Protein AF-A0A4S4NIE8-F1 (afdb_monomer_lite)

Foldseek 3Di:
DDPPDPDPVVLVVQLVVCVVVVHDCEAPSHSCLVVVVVVVVVVVVVVVVVVCVPDPDDDDDPDDDWDWDQDPRYIHID

Sequence (78 aa):
MENHEFDVEAFRKEAIKKLQDGEGLLGENGAFTPLLKSFLEQALEGELDAHLAEEDAPNRKNGRGKKRVRTSLGEIDI

Radius of gyration: 15.65 Å; chains: 1; bounding box: 33×23×44 Å

Structure (mmCIF, N/CA/C/O backbone):
data_AF-A0A4S4NIE8-F1
#
_entry.id   AF-A0A4S4NIE8-F1
#
loop_
_atom_site.group_PDB
_atom_site.id
_atom_site.type_symbol
_atom_site.label_atom_id
_atom_site.label_alt_id
_atom_site.label_comp_id
_atom_site.label_asym_id
_atom_site.label_entity_id
_atom_site.label_seq_id
_atom_site.pdbx_PDB_ins_code
_atom_site.Cartn_x
_atom_site.Cartn_y
_atom_site.Cartn_z
_atom_site.occupancy
_atom_site.B_iso_or_equiv
_atom_site.auth_seq_id
_atom_site.auth_comp_id
_atom_site.auth_asym_id
_atom_site.auth_atom_id
_atom_site.pdbx_PDB_model_num
ATOM 1 N N . MET A 1 1 ? 9.012 13.009 -7.267 1.00 39.09 1 MET A N 1
ATOM 2 C CA . MET A 1 1 ? 7.733 12.481 -6.756 1.00 39.09 1 MET A CA 1
ATOM 3 C C . MET A 1 1 ? 8.103 11.629 -5.571 1.00 39.09 1 MET A C 1
ATOM 5 O O . MET A 1 1 ? 8.944 10.755 -5.733 1.00 39.09 1 MET A O 1
ATOM 9 N N . GLU A 1 2 ? 7.646 12.023 -4.390 1.00 36.47 2 GLU A N 1
ATOM 10 C CA . GLU A 1 2 ? 8.095 11.467 -3.116 1.00 36.47 2 GLU A CA 1
ATOM 11 C C . GLU A 1 2 ? 7.814 9.961 -3.080 1.00 36.47 2 GLU A C 1
ATOM 13 O O . GLU A 1 2 ? 6.676 9.529 -3.266 1.00 36.47 2 GLU A O 1
ATOM 18 N N . ASN A 1 3 ? 8.865 9.163 -2.870 1.00 50.91 3 ASN A N 1
ATOM 19 C CA . ASN A 1 3 ? 8.711 7.840 -2.281 1.00 50.91 3 ASN A CA 1
ATOM 20 C C . ASN A 1 3 ? 8.166 8.096 -0.878 1.00 50.91 3 ASN A C 1
ATOM 22 O O . ASN A 1 3 ? 8.935 8.329 0.052 1.00 50.91 3 ASN A O 1
ATOM 26 N N . HIS A 1 4 ? 6.842 8.154 -0.743 1.00 57.47 4 HIS A N 1
ATOM 27 C CA . HIS A 1 4 ? 6.221 8.079 0.566 1.00 57.47 4 HIS A CA 1
ATOM 28 C C . HIS A 1 4 ? 6.426 6.656 1.059 1.00 57.47 4 HIS A C 1
ATOM 30 O O . HIS A 1 4 ? 5.634 5.756 0.792 1.00 57.47 4 HIS A O 1
ATOM 36 N N . GLU A 1 5 ? 7.560 6.466 1.722 1.00 74.25 5 GLU A N 1
ATOM 37 C CA . GLU A 1 5 ? 7.795 5.325 2.581 1.00 74.25 5 GLU A CA 1
ATOM 38 C C . GLU A 1 5 ? 6.590 5.198 3.519 1.00 74.25 5 GLU A C 1
ATOM 40 O O . GLU A 1 5 ? 6.096 6.194 4.058 1.00 74.25 5 GLU A O 1
ATOM 45 N N . PHE A 1 6 ? 6.041 3.990 3.619 1.00 84.81 6 PHE A N 1
ATOM 46 C CA . PHE A 1 6 ? 4.824 3.754 4.381 1.00 84.81 6 PHE A CA 1
ATOM 47 C C . PHE A 1 6 ? 5.059 4.111 5.855 1.00 84.81 6 PHE A C 1
ATOM 49 O O . PHE A 1 6 ? 5.818 3.432 6.549 1.00 84.81 6 PHE A O 1
ATOM 56 N N . ASP A 1 7 ? 4.408 5.173 6.339 1.00 91.38 7 ASP A N 1
ATOM 57 C CA . ASP A 1 7 ? 4.541 5.615 7.728 1.00 91.38 7 ASP A CA 1
ATOM 58 C C . ASP A 1 7 ? 3.759 4.679 8.657 1.00 91.38 7 ASP A C 1
ATOM 60 O O . ASP A 1 7 ? 2.546 4.800 8.861 1.00 91.38 7 ASP A O 1
ATOM 64 N N . VAL A 1 8 ? 4.494 3.732 9.236 1.00 90.94 8 VAL A N 1
ATOM 65 C CA . VAL A 1 8 ? 3.966 2.732 10.166 1.00 90.94 8 VAL A CA 1
ATOM 66 C C . VAL A 1 8 ? 3.391 3.380 11.429 1.00 90.94 8 VAL A C 1
ATOM 68 O O . VAL A 1 8 ? 2.422 2.866 11.992 1.00 90.94 8 VAL A O 1
ATOM 71 N N . GLU A 1 9 ? 3.957 4.493 11.900 1.00 92.81 9 GLU A N 1
ATOM 72 C CA . GLU A 1 9 ? 3.504 5.138 13.132 1.00 92.81 9 GLU A CA 1
ATOM 73 C C . GLU A 1 9 ? 2.187 5.889 12.910 1.00 92.81 9 GLU A C 1
ATOM 75 O O . GLU A 1 9 ? 1.252 5.745 13.708 1.00 92.81 9 GLU A O 1
ATOM 80 N N . ALA A 1 10 ? 2.084 6.640 11.812 1.00 92.81 10 ALA A N 1
ATOM 81 C CA . ALA A 1 10 ? 0.845 7.293 11.401 1.00 92.81 10 ALA A CA 1
ATOM 82 C C . ALA A 1 10 ? -0.260 6.261 11.137 1.00 92.81 10 ALA A C 1
ATOM 84 O O . ALA A 1 10 ? -1.357 6.381 11.692 1.00 92.81 10 ALA A O 1
ATOM 85 N N . PHE A 1 11 ? 0.056 5.197 10.391 1.00 93.69 11 PHE A N 1
ATOM 86 C CA . PHE A 1 11 ? -0.856 4.080 10.156 1.00 93.69 11 PHE A CA 1
ATOM 87 C C . PHE A 1 11 ? -1.351 3.464 11.463 1.00 93.69 11 PHE A C 1
ATOM 89 O O . PHE A 1 11 ? -2.549 3.255 11.631 1.00 93.69 11 PHE A O 1
ATOM 96 N N . ARG A 1 12 ? -0.459 3.195 12.424 1.00 94.00 12 ARG A N 1
ATOM 97 C CA . ARG A 1 12 ? -0.847 2.583 13.700 1.00 94.00 12 ARG A CA 1
ATOM 98 C C . ARG A 1 12 ? -1.834 3.458 14.470 1.00 94.00 12 ARG A C 1
ATOM 100 O O . ARG A 1 12 ? -2.788 2.929 15.038 1.00 94.00 12 ARG A O 1
ATOM 107 N N . LYS A 1 13 ? -1.616 4.778 14.497 1.00 95.62 13 LYS A N 1
ATOM 108 C CA . LYS A 1 13 ? -2.529 5.731 15.151 1.00 95.62 13 LYS A CA 1
ATOM 109 C C . LYS A 1 13 ? -3.903 5.728 14.479 1.00 95.62 13 LYS 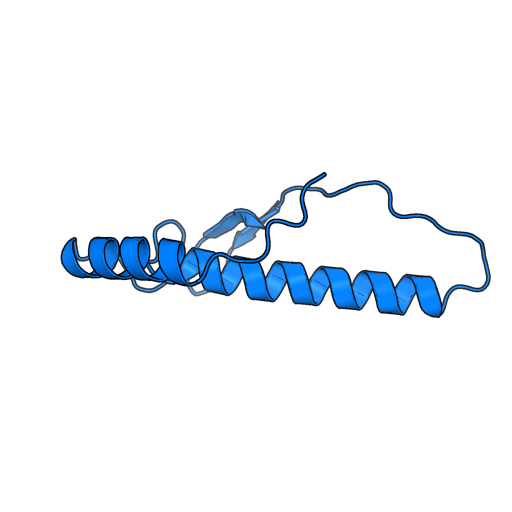A C 1
ATOM 111 O O . LYS A 1 13 ? -4.913 5.651 15.176 1.00 95.62 13 LYS A O 1
ATOM 116 N N . GLU A 1 14 ? -3.943 5.761 13.149 1.00 94.25 14 GLU A N 1
ATOM 117 C CA . GLU A 1 14 ? -5.193 5.720 12.385 1.00 94.25 14 GLU A CA 1
ATOM 118 C C . GLU A 1 14 ? -5.926 4.383 12.552 1.00 94.25 14 GLU A C 1
ATOM 120 O O . GLU A 1 14 ? -7.120 4.367 12.845 1.00 94.25 14 GLU A O 1
ATOM 125 N N . ALA A 1 15 ? -5.214 3.262 12.439 1.00 94.56 15 ALA A N 1
ATOM 126 C CA . ALA A 1 15 ? -5.786 1.928 12.562 1.00 94.56 15 ALA A CA 1
ATOM 127 C C . ALA A 1 15 ? -6.401 1.703 13.949 1.00 94.56 15 ALA A C 1
ATOM 129 O O . ALA A 1 15 ? -7.513 1.192 14.041 1.00 94.56 15 ALA A O 1
ATOM 130 N N . ILE A 1 16 ? -5.732 2.127 15.031 1.00 95.44 16 ILE A N 1
ATOM 131 C CA . ILE A 1 16 ? -6.302 2.047 16.387 1.00 95.44 16 ILE A CA 1
ATOM 132 C C . ILE A 1 16 ? -7.601 2.847 16.471 1.00 95.44 16 ILE A C 1
ATOM 134 O O . ILE A 1 16 ? -8.583 2.335 17.003 1.00 95.44 16 ILE A O 1
ATOM 138 N N . LYS A 1 17 ? -7.620 4.070 15.930 1.00 95.69 17 LYS A N 1
ATOM 139 C CA . LYS A 1 17 ? -8.816 4.914 15.934 1.00 95.69 17 LYS A CA 1
ATOM 140 C C . LYS A 1 17 ? -9.974 4.243 15.187 1.00 95.69 17 LYS A C 1
ATOM 142 O O . LYS A 1 17 ? -11.043 4.083 15.756 1.00 95.69 17 LYS A O 1
ATOM 147 N N . LYS A 1 18 ? -9.737 3.761 13.965 1.00 93.81 18 LYS A N 1
ATOM 148 C CA . LYS A 1 18 ? -10.750 3.062 13.155 1.00 93.81 18 LYS A CA 1
ATOM 149 C C . LYS A 1 18 ? -11.311 1.824 13.853 1.00 93.81 18 LYS A C 1
ATOM 151 O O . LYS A 1 18 ? -12.515 1.594 13.845 1.00 93.81 18 LYS A O 1
ATOM 156 N N . LEU A 1 19 ? -10.449 1.050 14.513 1.00 93.75 19 LEU A N 1
ATOM 157 C CA . LEU A 1 19 ? -10.874 -0.110 15.300 1.00 93.75 19 LEU A CA 1
ATOM 158 C C . LEU A 1 19 ? -11.709 0.288 16.524 1.00 93.75 19 LEU A C 1
ATOM 160 O O . LEU A 1 19 ? -12.671 -0.402 16.849 1.00 93.75 19 LEU A O 1
ATOM 164 N N . GLN A 1 20 ? -11.361 1.389 17.197 1.00 94.31 20 GLN A N 1
ATOM 165 C CA . GLN A 1 20 ? -12.155 1.938 18.304 1.00 94.31 20 GLN A CA 1
ATOM 166 C C . GLN A 1 20 ? -13.521 2.446 17.833 1.00 94.31 20 GLN A C 1
ATOM 168 O O . GLN A 1 20 ? -14.510 2.267 18.541 1.00 94.31 20 GLN A O 1
ATOM 173 N N . ASP A 1 21 ? -13.578 3.010 16.627 1.00 94.38 21 ASP A N 1
ATOM 174 C CA . ASP A 1 21 ? -14.801 3.491 15.981 1.00 94.38 21 ASP A CA 1
ATOM 175 C C . ASP A 1 21 ? -15.666 2.338 15.417 1.00 94.38 21 ASP A C 1
ATOM 177 O O . ASP A 1 21 ? -16.784 2.560 14.952 1.00 94.38 21 ASP A O 1
ATOM 181 N N . GLY A 1 22 ? -15.188 1.088 15.501 1.00 91.44 22 GLY A N 1
ATOM 182 C CA . GLY A 1 22 ? -15.904 -0.106 15.045 1.00 91.44 22 GLY A CA 1
ATOM 183 C C . GLY A 1 22 ? -15.882 -0.306 13.529 1.00 91.44 22 GLY A C 1
ATOM 184 O O . GLY A 1 22 ? -16.701 -1.063 13.002 1.00 91.44 22 GLY A O 1
ATOM 185 N N . GLU A 1 23 ? -14.969 0.361 12.820 1.00 91.25 23 GLU A N 1
ATOM 186 C CA . GLU A 1 23 ? -14.778 0.153 11.387 1.00 91.25 23 GLU A CA 1
ATOM 187 C C . GLU A 1 23 ? -14.296 -1.278 11.094 1.00 91.25 23 GLU A C 1
ATOM 189 O O . GLU A 1 23 ? -13.699 -1.966 11.930 1.00 91.25 23 GLU A O 1
ATOM 194 N N . GLY A 1 24 ? -14.567 -1.744 9.873 1.00 88.81 24 GLY A N 1
ATOM 195 C CA . GLY A 1 24 ? -14.133 -3.064 9.425 1.00 88.81 24 GLY A CA 1
ATOM 196 C C . GLY A 1 24 ? -12.608 -3.207 9.423 1.00 88.81 24 GLY A C 1
ATOM 197 O O . GLY A 1 24 ? -11.858 -2.235 9.370 1.00 88.81 24 GLY A O 1
ATOM 198 N N . LEU A 1 25 ? -12.119 -4.448 9.434 1.00 89.88 25 LEU A N 1
ATOM 199 C CA . LEU A 1 25 ? -10.678 -4.709 9.334 1.00 89.88 25 LEU A CA 1
ATOM 200 C C . LEU A 1 25 ? -10.133 -4.390 7.933 1.00 89.88 25 LEU A C 1
ATOM 202 O O . LEU A 1 25 ? -9.028 -3.870 7.804 1.00 89.88 25 LEU A O 1
ATOM 206 N N . LEU A 1 26 ? -10.909 -4.708 6.894 1.00 86.88 26 LEU A N 1
ATOM 207 C CA . LEU A 1 26 ? -10.548 -4.611 5.475 1.00 86.88 26 LEU A CA 1
ATOM 208 C C . LEU A 1 26 ? -11.713 -3.997 4.672 1.00 86.88 26 LEU A C 1
ATOM 210 O O . LEU A 1 26 ? -12.789 -3.765 5.225 1.00 86.88 26 LEU A O 1
ATOM 214 N N . GLY A 1 27 ? -11.491 -3.736 3.380 1.00 83.12 27 GLY A N 1
ATOM 215 C CA . GLY A 1 27 ? -12.462 -3.098 2.478 1.00 83.12 27 GLY A CA 1
ATOM 216 C C . GLY A 1 27 ? -12.257 -1.586 2.357 1.00 83.12 27 GLY A C 1
ATOM 217 O O . GLY A 1 27 ? -11.251 -1.069 2.826 1.00 83.12 27 GLY A O 1
ATOM 218 N N . GLU A 1 28 ? -13.185 -0.854 1.741 1.00 80.94 28 GLU A N 1
ATOM 219 C CA . GLU A 1 28 ? -12.984 0.566 1.382 1.00 80.94 28 GLU A CA 1
ATOM 220 C C . GLU A 1 28 ? -12.550 1.442 2.576 1.00 80.94 28 GLU A C 1
ATOM 222 O O . GLU A 1 28 ? -11.611 2.226 2.461 1.00 80.94 28 GLU A O 1
ATOM 227 N N . ASN A 1 29 ? -13.145 1.216 3.754 1.00 83.44 29 ASN A N 1
ATOM 228 C CA . ASN A 1 29 ? -12.817 1.910 5.007 1.00 83.44 29 ASN A CA 1
ATOM 229 C C . ASN A 1 29 ? -12.197 0.967 6.052 1.00 83.44 29 ASN A C 1
ATOM 231 O O . ASN A 1 29 ? -12.393 1.122 7.248 1.00 83.44 29 ASN A O 1
ATOM 235 N N . GLY A 1 30 ? -11.481 -0.066 5.611 1.00 89.94 30 GLY A N 1
ATOM 236 C CA . GLY A 1 30 ? -10.845 -1.000 6.532 1.00 89.94 30 GLY A CA 1
ATOM 237 C C . GLY A 1 30 ? -9.691 -0.359 7.304 1.00 89.94 30 GLY A C 1
ATOM 238 O O . GLY A 1 30 ? -8.865 0.349 6.721 1.00 89.94 30 GLY A O 1
ATOM 239 N N . ALA A 1 31 ? -9.569 -0.668 8.595 1.00 93.88 31 ALA A N 1
ATOM 240 C CA . ALA A 1 31 ? -8.450 -0.225 9.430 1.00 93.88 31 ALA A CA 1
ATOM 241 C C . ALA A 1 31 ? -7.079 -0.645 8.862 1.00 93.88 31 ALA A C 1
ATOM 243 O O . ALA A 1 31 ? -6.095 0.075 9.019 1.00 93.88 31 ALA A O 1
ATOM 244 N N . PHE A 1 32 ? -7.013 -1.788 8.171 1.00 92.94 32 PHE A N 1
ATOM 245 C CA . PHE A 1 32 ? -5.789 -2.327 7.572 1.00 92.94 32 PHE A CA 1
ATOM 246 C C . PHE A 1 32 ? -5.725 -2.197 6.047 1.00 92.94 32 PHE A C 1
ATOM 248 O O . PHE A 1 32 ? -4.743 -2.614 5.434 1.00 92.94 32 PHE A O 1
ATOM 255 N N . THR A 1 33 ? -6.719 -1.576 5.415 1.00 91.25 33 THR A N 1
ATOM 256 C CA . THR A 1 33 ? -6.722 -1.348 3.964 1.00 91.25 33 THR A CA 1
ATOM 257 C C . THR A 1 33 ? -5.521 -0.535 3.468 1.00 91.25 33 THR A C 1
ATOM 259 O O . THR A 1 33 ? -4.947 -0.932 2.452 1.00 91.25 33 THR A O 1
ATOM 262 N N . PRO A 1 34 ? -5.053 0.521 4.169 1.00 91.81 34 PRO A N 1
ATOM 263 C CA . PRO A 1 34 ? -3.840 1.238 3.767 1.00 91.81 34 PRO A CA 1
ATOM 264 C C . PRO A 1 34 ? -2.591 0.344 3.728 1.00 91.81 34 PRO A C 1
ATOM 266 O O . PRO A 1 34 ? -1.757 0.482 2.837 1.00 91.81 34 PRO A O 1
ATOM 269 N N . LEU A 1 35 ? -2.482 -0.609 4.660 1.00 91.94 35 LEU A N 1
ATOM 270 C CA . LEU A 1 35 ? -1.370 -1.560 4.709 1.00 91.94 35 LEU A CA 1
ATOM 271 C C . LEU A 1 35 ? -1.430 -2.548 3.538 1.00 91.94 35 LEU A C 1
ATOM 273 O O . LEU A 1 35 ? -0.428 -2.766 2.861 1.00 91.94 35 LEU A O 1
ATOM 277 N N . LEU A 1 36 ? -2.613 -3.109 3.265 1.00 90.38 36 LEU A N 1
ATOM 278 C CA . LEU A 1 36 ? -2.815 -4.002 2.122 1.00 90.38 36 LEU A CA 1
ATOM 279 C C . LEU A 1 36 ? -2.490 -3.298 0.798 1.00 90.38 36 LEU A C 1
ATOM 281 O O . LEU A 1 36 ? -1.812 -3.873 -0.050 1.00 90.38 36 LEU A O 1
ATOM 285 N N . LYS A 1 37 ? -2.934 -2.046 0.645 1.00 90.81 37 LYS A N 1
ATOM 286 C CA . LYS A 1 37 ? -2.609 -1.209 -0.509 1.00 90.81 37 LYS A CA 1
ATOM 287 C C . LYS A 1 37 ? -1.096 -1.081 -0.693 1.00 90.81 37 LYS A C 1
ATOM 289 O O . LYS A 1 37 ? -0.602 -1.359 -1.780 1.00 90.81 37 LYS A O 1
ATOM 294 N N . SER A 1 38 ? -0.374 -0.720 0.369 1.00 91.50 38 SER A N 1
ATOM 295 C CA . SER A 1 38 ? 1.079 -0.540 0.305 1.00 91.50 38 SER A CA 1
ATOM 296 C C . SER A 1 38 ? 1.806 -1.815 -0.128 1.00 91.50 38 SER A C 1
ATOM 298 O O . SER A 1 38 ? 2.709 -1.749 -0.959 1.00 91.50 38 SER A O 1
ATOM 300 N N . PHE A 1 39 ? 1.387 -2.985 0.367 1.00 91.38 39 PHE A N 1
ATOM 301 C CA . PHE A 1 39 ? 1.965 -4.257 -0.073 1.00 91.38 39 PHE A CA 1
ATOM 302 C C . PHE A 1 39 ? 1.723 -4.537 -1.559 1.00 91.38 39 PHE A C 1
ATOM 304 O O . PHE A 1 39 ? 2.635 -4.991 -2.247 1.00 91.38 39 PHE A O 1
ATOM 311 N N . LEU A 1 40 ? 0.515 -4.267 -2.063 1.00 91.62 40 LEU A N 1
ATOM 312 C CA . LEU A 1 40 ? 0.184 -4.482 -3.473 1.00 91.62 40 LEU A CA 1
ATOM 313 C C . LEU A 1 40 ? 0.950 -3.525 -4.392 1.00 91.62 40 LEU A C 1
ATOM 315 O O . LEU A 1 40 ? 1.486 -3.964 -5.404 1.00 91.62 40 LEU A O 1
ATOM 319 N N . GLU A 1 41 ? 1.039 -2.243 -4.033 1.00 92.25 41 GLU A N 1
ATOM 320 C CA . GLU A 1 41 ? 1.806 -1.253 -4.799 1.00 92.25 41 GLU A CA 1
ATOM 321 C C . GLU A 1 41 ? 3.295 -1.631 -4.864 1.00 92.25 41 GLU A C 1
ATOM 323 O O . GLU A 1 41 ? 3.871 -1.638 -5.949 1.00 92.25 41 GLU A O 1
ATOM 328 N N . GLN A 1 42 ? 3.899 -2.038 -3.740 1.00 93.38 42 GLN A N 1
ATOM 329 C CA . GLN A 1 42 ? 5.295 -2.495 -3.707 1.00 93.38 42 GLN A CA 1
ATOM 330 C C . GLN A 1 42 ? 5.520 -3.762 -4.544 1.00 93.38 42 GLN A C 1
ATOM 332 O O . GLN A 1 42 ? 6.535 -3.873 -5.230 1.00 93.38 42 GLN A O 1
ATOM 337 N N . ALA A 1 43 ? 4.580 -4.711 -4.520 1.00 94.19 43 ALA A N 1
ATOM 338 C CA . ALA A 1 43 ? 4.667 -5.915 -5.343 1.00 94.19 43 ALA A CA 1
ATOM 339 C C . ALA A 1 43 ? 4.615 -5.589 -6.847 1.00 94.19 43 ALA A C 1
ATOM 341 O O . ALA A 1 43 ? 5.431 -6.106 -7.608 1.00 94.19 43 ALA A O 1
ATOM 342 N N . LEU A 1 44 ? 3.709 -4.695 -7.265 1.00 93.81 44 LEU A N 1
ATOM 343 C CA . LEU A 1 44 ? 3.593 -4.246 -8.659 1.00 93.81 44 LEU A CA 1
ATOM 344 C C . LEU A 1 44 ? 4.829 -3.466 -9.123 1.00 93.81 44 LEU A C 1
ATOM 346 O O . LEU A 1 44 ? 5.252 -3.596 -10.271 1.00 93.81 44 LEU A O 1
ATOM 350 N N . GLU A 1 45 ? 5.423 -2.658 -8.245 1.00 93.25 45 GLU A N 1
ATOM 351 C CA . GLU A 1 45 ? 6.679 -1.967 -8.541 1.00 93.25 45 GLU A CA 1
ATOM 352 C C . GLU A 1 45 ? 7.838 -2.941 -8.724 1.00 93.25 45 GLU A C 1
ATOM 354 O O . GLU A 1 45 ? 8.595 -2.797 -9.684 1.00 93.25 45 GLU A O 1
ATOM 359 N N . GLY A 1 46 ? 7.935 -3.956 -7.863 1.00 94.25 46 GLY A N 1
ATOM 360 C CA . GLY A 1 46 ? 8.932 -5.014 -7.995 1.00 94.25 46 GLY A CA 1
ATOM 361 C C . GLY A 1 46 ? 8.778 -5.816 -9.290 1.00 94.25 46 GLY A C 1
ATOM 362 O O . GLY A 1 46 ? 9.774 -6.089 -9.955 1.00 94.25 46 GLY A O 1
ATOM 363 N N 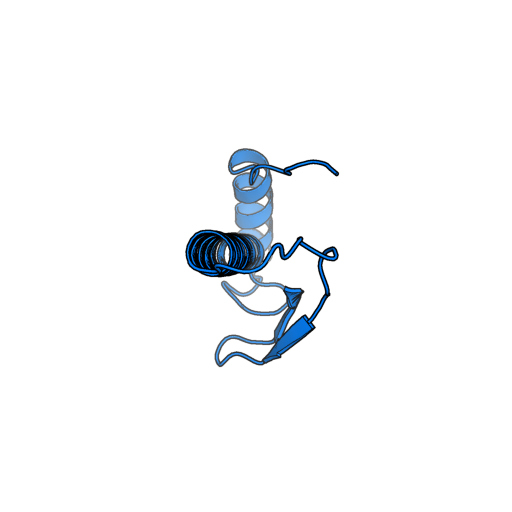. GLU A 1 47 ? 7.544 -6.147 -9.684 1.00 95.19 47 GLU A N 1
ATOM 364 C CA . GLU A 1 47 ? 7.258 -6.818 -10.962 1.00 95.19 47 GLU A CA 1
ATOM 365 C C . GLU A 1 47 ? 7.675 -5.952 -12.160 1.00 95.19 47 GLU A C 1
ATOM 367 O O . GLU A 1 47 ? 8.320 -6.442 -13.088 1.00 95.19 47 GLU A O 1
ATOM 372 N N . LEU A 1 48 ? 7.375 -4.649 -12.122 1.00 93.81 48 LEU A N 1
ATOM 373 C CA . LEU A 1 48 ? 7.781 -3.706 -13.164 1.00 93.81 48 LEU A CA 1
ATOM 374 C C . LEU A 1 48 ? 9.308 -3.568 -13.255 1.00 93.81 48 LEU A C 1
ATOM 376 O O . LEU A 1 48 ? 9.849 -3.505 -14.358 1.00 93.81 48 LEU A O 1
ATOM 380 N N . ASP A 1 49 ? 10.001 -3.506 -12.118 1.00 93.69 49 ASP A N 1
ATOM 381 C CA . ASP A 1 49 ? 11.463 -3.416 -12.077 1.00 93.69 49 ASP A CA 1
ATOM 382 C C . ASP A 1 49 ? 12.131 -4.686 -12.603 1.00 93.69 49 ASP A C 1
ATOM 384 O O . ASP A 1 49 ? 13.094 -4.590 -13.365 1.00 93.69 49 ASP A O 1
ATOM 388 N N . ALA A 1 50 ? 11.596 -5.860 -12.261 1.00 94.56 50 ALA A N 1
ATOM 389 C CA . ALA A 1 50 ? 12.055 -7.129 -12.816 1.00 94.56 50 ALA A CA 1
ATOM 390 C C . ALA A 1 50 ? 11.857 -7.173 -14.339 1.00 94.56 50 ALA A C 1
ATOM 392 O O . ALA A 1 50 ? 12.798 -7.474 -15.069 1.00 94.56 50 ALA A O 1
ATOM 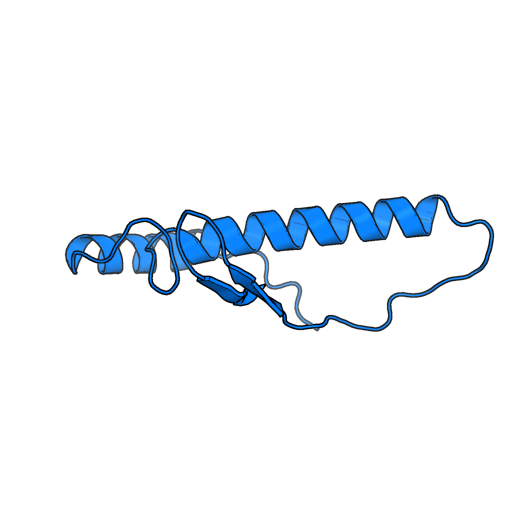393 N N . HIS A 1 51 ? 10.676 -6.785 -14.828 1.00 92.94 51 HIS A N 1
ATOM 394 C CA . HIS A 1 51 ? 10.380 -6.758 -16.260 1.00 92.94 51 HIS A CA 1
ATOM 395 C C . HIS A 1 51 ? 11.326 -5.833 -17.043 1.00 92.94 51 HIS A C 1
ATOM 397 O O . HIS A 1 51 ? 11.859 -6.227 -18.076 1.00 92.94 51 HIS A O 1
ATOM 403 N N . LEU A 1 52 ? 11.584 -4.624 -16.531 1.00 92.75 52 LEU A N 1
ATOM 404 C CA . LEU A 1 52 ? 12.502 -3.672 -17.165 1.00 92.75 52 LEU A CA 1
ATOM 405 C C . LEU A 1 52 ? 13.966 -4.134 -17.129 1.00 92.75 52 LEU A C 1
ATOM 407 O O . LEU A 1 52 ? 14.747 -3.724 -17.985 1.00 92.75 52 LEU A O 1
ATOM 411 N N . ALA A 1 53 ? 14.356 -4.947 -16.144 1.00 91.62 53 ALA A N 1
ATOM 412 C CA . ALA A 1 53 ? 15.701 -5.514 -16.059 1.00 91.62 53 ALA A CA 1
ATOM 413 C C . ALA A 1 53 ? 15.927 -6.673 -17.048 1.00 91.62 53 ALA A C 1
ATOM 415 O O . ALA A 1 53 ? 17.071 -6.938 -17.415 1.00 91.62 53 ALA A O 1
ATOM 416 N N . GLU A 1 54 ? 14.857 -7.353 -17.468 1.00 93.00 54 GLU A N 1
ATOM 417 C CA . GLU A 1 54 ? 14.891 -8.457 -18.436 1.00 93.00 54 GLU A CA 1
ATOM 418 C C . GLU A 1 54 ? 14.779 -7.993 -19.902 1.00 93.00 54 GLU A C 1
ATOM 420 O O . GLU A 1 54 ? 15.024 -8.780 -20.815 1.00 93.00 54 GLU A O 1
ATOM 425 N N . GLU A 1 55 ? 14.408 -6.734 -20.157 1.00 88.56 55 GLU A N 1
ATOM 426 C CA . GLU A 1 55 ? 14.164 -6.218 -21.508 1.00 88.56 55 GLU A CA 1
ATOM 427 C C . GLU A 1 55 ? 15.460 -5.808 -22.239 1.00 88.56 55 GLU A C 1
ATOM 429 O O . GLU A 1 55 ? 16.200 -4.929 -21.799 1.00 88.56 55 GLU A O 1
ATOM 434 N N . ASP A 1 56 ? 15.704 -6.392 -23.419 1.00 79.69 56 ASP A N 1
ATOM 435 C CA . ASP A 1 56 ? 16.856 -6.047 -24.273 1.00 79.69 56 ASP A CA 1
ATOM 436 C C . ASP A 1 56 ? 16.711 -4.673 -24.959 1.00 79.69 56 ASP A C 1
ATOM 438 O O . ASP A 1 56 ? 17.696 -4.042 -25.359 1.00 79.69 56 ASP A O 1
ATOM 442 N N . ALA A 1 57 ? 15.471 -4.209 -25.143 1.00 90.50 57 ALA A N 1
ATOM 443 C CA . ALA A 1 57 ? 15.160 -2.931 -25.771 1.00 90.50 57 ALA A CA 1
ATOM 444 C C . ALA A 1 57 ? 15.001 -1.824 -24.713 1.00 90.50 57 ALA A C 1
ATOM 446 O O . ALA A 1 57 ? 14.411 -2.056 -23.662 1.00 90.50 57 ALA A O 1
ATOM 447 N N . PRO A 1 58 ? 15.465 -0.588 -24.982 1.00 87.12 58 PRO A N 1
ATOM 448 C CA . PRO A 1 58 ? 15.366 0.501 -24.018 1.00 87.12 58 PRO A CA 1
ATOM 449 C C . PRO A 1 58 ? 13.904 0.906 -23.789 1.00 87.12 58 PRO A C 1
ATOM 451 O O . PRO A 1 58 ? 13.306 1.612 -24.603 1.00 87.12 58 PRO A O 1
ATOM 454 N N . ASN A 1 59 ? 13.357 0.510 -22.643 1.00 91.56 59 ASN A N 1
ATOM 455 C CA . ASN A 1 59 ? 12.026 0.879 -22.174 1.00 91.56 59 ASN A CA 1
ATOM 456 C C . ASN A 1 59 ? 12.115 1.713 -20.887 1.00 91.56 59 ASN A C 1
ATOM 458 O O . ASN A 1 59 ? 13.075 1.625 -20.120 1.00 91.56 59 ASN A O 1
ATOM 462 N N . ARG A 1 60 ? 11.138 2.596 -20.657 1.00 91.38 60 ARG A N 1
ATOM 463 C CA . ARG A 1 60 ? 11.140 3.528 -19.519 1.00 91.38 60 ARG A CA 1
ATOM 464 C C . ARG A 1 60 ? 9.759 3.620 -18.886 1.00 91.38 60 ARG A C 1
ATOM 466 O O . ARG A 1 60 ? 8.748 3.683 -19.578 1.00 91.38 60 ARG A O 1
ATOM 473 N N . LYS A 1 61 ? 9.733 3.736 -17.555 1.00 92.38 61 LYS A N 1
ATOM 474 C CA . LYS A 1 61 ? 8.505 3.953 -16.775 1.00 92.38 61 LYS A CA 1
ATOM 475 C C . LYS A 1 61 ? 7.765 5.210 -17.256 1.00 92.38 61 LYS A C 1
ATOM 477 O O . LYS A 1 61 ? 8.355 6.289 -17.313 1.00 92.38 61 LYS A O 1
ATOM 482 N N . ASN A 1 62 ? 6.464 5.079 -17.526 1.00 93.88 62 ASN A N 1
ATOM 483 C CA . ASN A 1 62 ? 5.596 6.154 -18.026 1.00 93.88 62 ASN A CA 1
ATOM 484 C C . ASN A 1 62 ? 4.566 6.626 -16.975 1.00 93.88 62 ASN A C 1
ATOM 486 O O . ASN A 1 62 ? 3.382 6.789 -17.262 1.00 93.88 62 ASN A O 1
ATOM 490 N N . GLY A 1 63 ? 5.011 6.818 -15.731 1.00 92.00 63 GLY A N 1
ATOM 491 C CA . GLY A 1 63 ? 4.148 7.243 -14.622 1.00 92.00 63 GLY A CA 1
ATOM 492 C C . GLY A 1 63 ? 3.334 6.108 -13.985 1.00 92.00 63 GLY A C 1
ATOM 493 O O . GLY A 1 63 ? 3.607 4.932 -14.212 1.00 92.00 63 GLY A O 1
ATOM 494 N N . ARG A 1 64 ? 2.359 6.477 -13.142 1.00 90.81 64 ARG A N 1
ATOM 495 C CA . ARG A 1 64 ? 1.463 5.557 -12.416 1.00 90.81 64 ARG A CA 1
ATOM 496 C C . ARG A 1 64 ? 0.002 5.852 -12.771 1.00 90.81 64 ARG A C 1
ATOM 498 O O . ARG A 1 64 ? -0.389 7.017 -12.848 1.00 90.81 64 ARG A O 1
ATOM 505 N N . GLY A 1 65 ? -0.793 4.805 -12.979 1.00 91.94 65 GLY A N 1
ATOM 506 C CA . GLY A 1 65 ? -2.252 4.894 -13.100 1.00 91.94 65 GLY A CA 1
ATOM 507 C C . GLY A 1 65 ? -2.942 4.701 -11.748 1.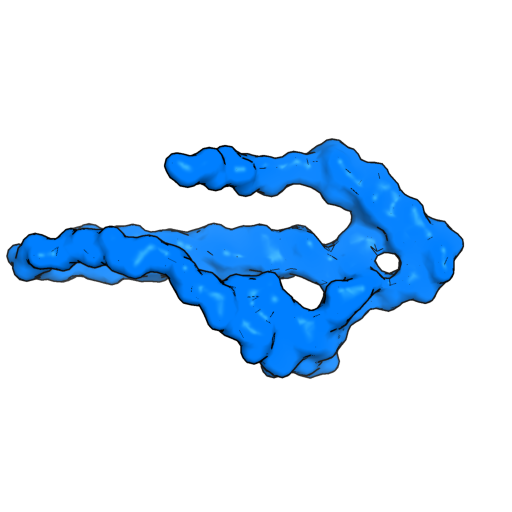00 91.94 65 GLY A C 1
ATOM 508 O O . GLY A 1 65 ? -2.296 4.308 -10.787 1.00 91.94 65 GLY A O 1
ATOM 509 N N . LYS A 1 66 ? -4.252 4.965 -11.684 1.00 92.00 66 LYS A N 1
ATOM 510 C CA . LYS A 1 66 ? -5.104 4.605 -10.539 1.00 92.00 66 LYS A CA 1
ATOM 511 C C . LYS A 1 66 ? -6.142 3.591 -10.991 1.00 92.00 66 LYS A C 1
ATOM 513 O O . LYS A 1 66 ? -6.729 3.761 -12.063 1.00 92.00 66 LYS A O 1
ATOM 518 N N . LYS A 1 67 ? -6.403 2.573 -10.182 1.00 92.62 67 LYS A N 1
ATOM 519 C CA . LYS A 1 67 ? -7.393 1.538 -10.458 1.00 92.62 67 LYS A CA 1
ATOM 520 C C . LYS A 1 67 ? -8.146 1.166 -9.189 1.00 92.62 67 LYS A C 1
ATOM 522 O O . LYS A 1 67 ? -7.563 0.790 -8.180 1.00 92.62 67 LYS A O 1
ATOM 527 N N . ARG A 1 68 ? -9.472 1.160 -9.301 1.00 92.50 68 ARG A N 1
ATOM 528 C CA . ARG A 1 68 ? -10.348 0.574 -8.290 1.00 92.50 68 ARG A CA 1
ATOM 529 C C . ARG A 1 68 ? -10.517 -0.914 -8.554 1.00 92.50 68 ARG A C 1
ATOM 531 O O . ARG A 1 68 ? -10.982 -1.307 -9.627 1.00 92.50 68 ARG A O 1
ATOM 538 N N . VAL A 1 69 ? -10.126 -1.744 -7.597 1.00 90.94 69 VAL A N 1
ATOM 539 C CA . VAL A 1 69 ? -10.170 -3.205 -7.696 1.00 90.94 69 VAL A CA 1
ATOM 540 C C . VAL A 1 69 ? -11.211 -3.751 -6.730 1.00 90.94 69 VAL A C 1
ATOM 542 O O . VAL A 1 69 ? -11.224 -3.417 -5.550 1.00 90.94 69 VAL A O 1
ATOM 545 N N . ARG A 1 70 ? -12.082 -4.629 -7.235 1.00 90.81 70 ARG A N 1
ATOM 546 C CA . ARG A 1 70 ? -13.028 -5.389 -6.413 1.00 90.81 70 ARG A CA 1
ATOM 547 C C . ARG A 1 70 ? -12.355 -6.654 -5.907 1.00 90.81 70 ARG A C 1
ATOM 549 O O . ARG A 1 70 ? -11.963 -7.500 -6.707 1.00 90.81 70 ARG A O 1
ATOM 556 N N 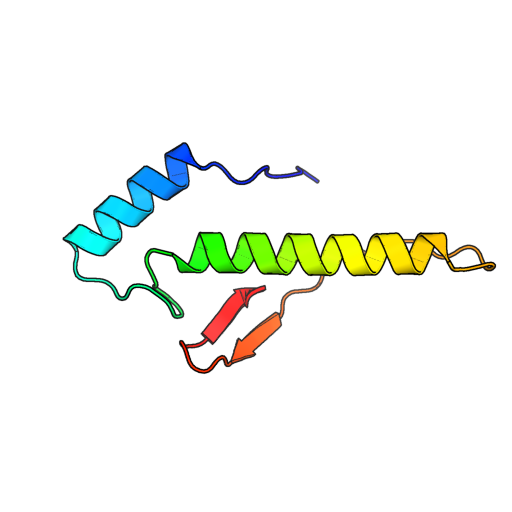. THR A 1 71 ? -12.249 -6.785 -4.593 1.00 86.88 71 THR A N 1
ATOM 557 C CA . THR A 1 71 ? -11.752 -7.992 -3.923 1.00 86.88 71 THR A CA 1
ATOM 558 C C . THR A 1 71 ? -12.887 -8.664 -3.156 1.00 86.88 71 THR A C 1
ATOM 560 O O . THR A 1 71 ? -13.946 -8.072 -2.942 1.00 86.88 71 THR A O 1
ATOM 563 N N . SER A 1 72 ? -12.668 -9.889 -2.681 1.00 86.75 72 SER A N 1
ATOM 564 C CA . SER A 1 72 ? -13.609 -10.566 -1.776 1.00 86.75 72 SER A CA 1
ATOM 565 C C . SER A 1 72 ? -13.797 -9.843 -0.436 1.00 86.75 72 SER A C 1
ATOM 567 O O . SER A 1 72 ? -14.740 -10.139 0.289 1.00 86.75 72 SER A O 1
ATOM 569 N N . LEU A 1 73 ? -12.898 -8.916 -0.101 1.00 83.50 73 LEU A N 1
ATOM 570 C CA . LEU A 1 73 ? -12.877 -8.163 1.151 1.00 83.50 73 LEU A CA 1
ATOM 571 C C . LEU A 1 73 ? -13.430 -6.738 0.988 1.00 83.50 73 LEU A C 1
ATOM 573 O O . LEU A 1 73 ? -13.478 -5.992 1.960 1.00 83.50 73 LEU A O 1
ATOM 577 N N . GLY A 1 74 ? -13.839 -6.359 -0.227 1.00 84.25 74 GLY A N 1
ATOM 578 C CA . GLY A 1 74 ? -14.331 -5.024 -0.566 1.00 84.25 74 GLY A CA 1
ATOM 579 C C . GLY A 1 74 ? -13.569 -4.382 -1.725 1.00 84.25 74 GLY A C 1
ATOM 580 O O . GLY A 1 74 ? -12.689 -4.994 -2.341 1.00 84.25 74 GLY A O 1
ATOM 581 N N . GLU A 1 75 ? -13.932 -3.142 -2.042 1.00 87.75 75 GLU A N 1
ATOM 582 C CA . GLU A 1 75 ? -13.228 -2.343 -3.046 1.00 87.75 75 GLU A CA 1
ATOM 583 C C . GLU A 1 75 ? -11.958 -1.719 -2.447 1.00 87.75 75 GLU A C 1
ATOM 585 O O . GLU A 1 75 ? -11.951 -1.295 -1.291 1.00 87.75 75 GLU A O 1
ATOM 590 N N . ILE A 1 76 ? -10.878 -1.688 -3.229 1.00 88.44 76 ILE A N 1
ATOM 591 C CA . ILE A 1 76 ? -9.604 -1.059 -2.867 1.00 88.44 76 ILE A CA 1
ATOM 592 C C . ILE A 1 76 ? -9.091 -0.219 -4.036 1.00 88.44 76 ILE A C 1
ATOM 594 O O . ILE A 1 76 ? -9.174 -0.637 -5.192 1.00 88.44 76 ILE A O 1
ATOM 598 N N . ASP A 1 77 ? -8.560 0.961 -3.729 1.00 88.38 77 ASP A N 1
ATOM 599 C CA . ASP A 1 77 ? -7.918 1.839 -4.705 1.00 88.38 77 ASP A CA 1
ATOM 600 C C . ASP A 1 77 ? -6.399 1.639 -4.667 1.00 88.38 77 ASP A C 1
ATOM 602 O O . ASP A 1 77 ? -5.752 1.960 -3.663 1.00 88.38 77 ASP A O 1
ATOM 606 N N . ILE A 1 78 ? -5.846 1.148 -5.776 1.00 87.19 78 ILE A N 1
ATOM 607 C CA . ILE A 1 78 ? -4.406 0.978 -6.029 1.00 87.19 78 ILE A CA 1
ATOM 608 C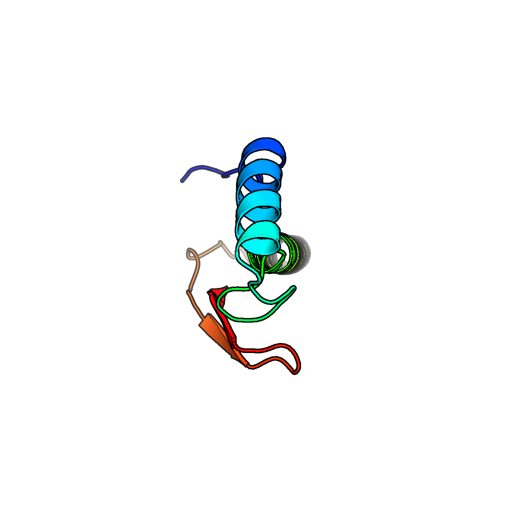 C . ILE A 1 78 ? -3.941 1.843 -7.202 1.00 87.19 78 ILE A C 1
ATOM 610 O O . ILE A 1 78 ? -4.802 2.326 -7.979 1.00 87.19 78 ILE A O 1
#

pLDDT: mean 88.51, std 10.79, range [36.47, 95.69]

Organism: NCBI:txid2562452

Secondary structure (DSSP, 8-state):
-------HHHHHHHHHHHHHTT--SSSTT-TTHHHHHHHHHHHHHHHHHHHHHH-SS----------EEEETTEEEE-